Protein AF-A0A0D0IPI3-F1 (afdb_monomer)

Sequence (164 aa):
MTDLGGDPTYGSFQFGVVNPDGDQLLTFSSRVQGLGGACGDLPVLTIEEVDSHSVDLPGYVADAAPMSPLVPPRVVYRVSAVEGGAIAGLSLSDDTPTDACMYYNLLHPEQGLAMFATQLQVDSYEPSESEWFFPSVDEAKAYAETAEYSQLVRILSSLQFSTP

Foldseek 3Di:
DPPLDFDPVDDWDKDFDADPVGHTQKIKIPADDPDDDDLVVQDWWQKDFLDKAQADAAPFAAAPDDPDDWAHWIWTKIWTAAPQAIAIKTWTARDDDHTGQKDARWGGGNRHIMTIIRDGMDHRDVRVPRPRTDSYPVRNSCVCVDPVVVVSRVVRSPHYDDDD

Solvent-accessible surface area (backbone atoms only — not comparable to full-atom values): 9565 Å² total; per-residue (Å²): 134,82,81,86,74,48,69,84,88,59,80,76,49,72,51,72,44,60,50,99,89,64,54,74,62,32,37,38,32,44,56,62,70,85,87,77,84,74,56,85,88,51,62,69,30,56,72,39,78,78,45,76,44,85,42,78,49,54,59,66,47,68,39,93,77,58,98,60,84,71,50,80,45,22,41,39,32,36,41,23,69,47,90,83,22,16,42,50,43,47,25,32,28,24,66,77,84,67,71,32,33,55,50,69,38,38,30,54,35,66,73,32,34,24,28,40,14,54,52,56,68,47,62,66,77,66,44,86,75,44,94,48,42,28,78,29,54,68,56,53,56,54,44,68,75,35,72,65,44,56,48,50,52,54,55,55,57,62,51,66,44,81,68,132

pLDDT: mean 90.37, std 13.06, range [36.88, 98.62]

Structure (mmCIF, N/CA/C/O backbone):
data_AF-A0A0D0IPI3-F1
#
_entry.id   AF-A0A0D0IPI3-F1
#
loop_
_atom_site.group_PDB
_atom_site.id
_atom_site.type_symbol
_atom_site.label_atom_id
_atom_site.label_alt_id
_atom_site.label_comp_id
_atom_site.label_asym_id
_atom_site.label_entity_id
_atom_site.label_seq_id
_atom_site.pdbx_PDB_ins_code
_atom_site.Cartn_x
_atom_site.Cartn_y
_atom_site.Cartn_z
_atom_site.occupancy
_atom_site.B_iso_or_equiv
_atom_site.auth_seq_id
_atom_site.auth_comp_id
_atom_site.auth_asym_id
_atom_site.auth_atom_id
_atom_site.pdbx_PDB_model_num
ATOM 1 N N . MET A 1 1 ? 4.008 16.394 -24.571 1.00 37.75 1 MET A N 1
ATOM 2 C CA . MET A 1 1 ? 3.304 15.142 -24.240 1.00 37.75 1 MET A CA 1
ATOM 3 C C . MET A 1 1 ? 4.299 14.036 -24.459 1.00 37.75 1 MET A C 1
ATOM 5 O O . MET A 1 1 ? 4.570 13.700 -25.603 1.00 37.75 1 MET A O 1
ATOM 9 N N . THR A 1 2 ? 4.947 13.603 -23.386 1.00 36.88 2 THR A N 1
ATOM 10 C CA . THR A 1 2 ? 5.797 12.418 -23.431 1.00 36.88 2 THR A CA 1
ATOM 11 C C . THR A 1 2 ? 4.848 11.235 -23.403 1.00 36.88 2 THR A C 1
ATOM 13 O O . THR A 1 2 ? 4.028 11.132 -22.493 1.00 36.88 2 THR A O 1
ATOM 16 N N . ASP A 1 3 ? 4.884 10.439 -24.461 1.00 40.81 3 ASP A N 1
ATOM 17 C CA . ASP A 1 3 ? 4.188 9.165 -24.532 1.00 40.81 3 ASP A CA 1
ATOM 18 C C . ASP A 1 3 ? 4.735 8.277 -23.405 1.00 40.81 3 ASP A C 1
ATOM 20 O O . ASP A 1 3 ? 5.924 7.967 -23.389 1.00 40.81 3 ASP A O 1
ATOM 24 N N . LEU A 1 4 ? 3.890 7.940 -22.427 1.00 45.00 4 LEU A N 1
ATOM 25 C CA . LEU A 1 4 ? 4.200 6.968 -21.367 1.00 45.00 4 LEU A CA 1
ATOM 26 C C . LEU A 1 4 ? 3.974 5.524 -21.875 1.00 45.00 4 LEU A C 1
ATOM 28 O O . LEU A 1 4 ? 3.752 4.605 -21.088 1.00 45.00 4 LEU A O 1
ATOM 32 N N . GLY A 1 5 ? 3.950 5.351 -23.201 1.00 39.62 5 GLY A N 1
ATOM 33 C CA . GLY A 1 5 ? 3.527 4.165 -23.925 1.00 39.62 5 GLY A CA 1
ATOM 34 C C . GLY A 1 5 ? 4.411 2.951 -23.681 1.00 39.62 5 GLY A C 1
ATOM 35 O O . GLY A 1 5 ? 5.568 2.899 -24.095 1.00 39.62 5 GLY A O 1
ATOM 36 N N . GLY A 1 6 ? 3.810 1.936 -23.063 1.00 51.72 6 GLY A N 1
ATOM 37 C CA . GLY A 1 6 ? 4.305 0.566 -23.108 1.00 51.72 6 GLY A CA 1
ATOM 38 C C . GLY A 1 6 ? 4.102 -0.059 -24.494 1.00 51.72 6 GLY A C 1
ATOM 39 O O . GLY A 1 6 ? 3.179 0.291 -25.229 1.00 51.72 6 GLY A O 1
ATOM 40 N N . ASP A 1 7 ? 4.955 -1.023 -24.843 1.00 51.47 7 ASP A N 1
ATOM 41 C CA . ASP A 1 7 ? 4.929 -1.753 -26.119 1.00 51.47 7 ASP A CA 1
ATOM 42 C C . ASP A 1 7 ? 3.549 -2.403 -26.396 1.00 51.47 7 ASP A C 1
ATOM 44 O O . ASP A 1 7 ? 3.186 -3.333 -25.677 1.00 51.47 7 ASP A O 1
ATOM 48 N N . PRO A 1 8 ? 2.777 -2.020 -27.429 1.00 50.75 8 PRO A N 1
ATOM 49 C CA . PRO A 1 8 ? 1.418 -2.525 -27.679 1.00 50.75 8 PRO A CA 1
ATOM 50 C C . PRO A 1 8 ? 1.318 -4.043 -27.925 1.00 50.75 8 PRO A C 1
ATOM 52 O O . PRO A 1 8 ? 0.210 -4.573 -27.992 1.00 50.75 8 PRO A O 1
ATOM 55 N N . THR A 1 9 ? 2.442 -4.753 -28.042 1.00 52.94 9 THR A N 1
ATOM 56 C CA . THR A 1 9 ? 2.488 -6.210 -28.226 1.00 52.94 9 THR A CA 1
ATOM 57 C C . THR A 1 9 ? 2.082 -6.995 -26.968 1.00 52.94 9 THR A C 1
ATOM 59 O O . THR A 1 9 ? 1.619 -8.130 -27.081 1.00 52.94 9 THR A O 1
ATOM 62 N N . TYR A 1 10 ? 2.181 -6.398 -25.774 1.00 57.47 10 TYR A N 1
ATOM 63 C CA . TYR A 1 10 ? 1.718 -7.010 -24.521 1.00 57.47 10 TYR A CA 1
ATOM 64 C C . TYR A 1 10 ? 0.321 -6.480 -24.145 1.00 57.47 10 TYR A C 1
ATOM 66 O O . TYR A 1 10 ? 0.114 -5.272 -24.021 1.00 57.47 10 TYR A O 1
ATOM 74 N N . GLY A 1 11 ? -0.665 -7.362 -23.962 1.00 64.50 11 GLY A N 1
ATOM 75 C CA . GLY A 1 11 ? -2.013 -6.960 -23.532 1.00 64.50 11 GLY A CA 1
ATOM 76 C C . GLY A 1 11 ? -2.033 -6.347 -22.122 1.00 64.50 11 GLY A C 1
ATOM 77 O O . GLY A 1 11 ? -1.183 -6.671 -21.291 1.00 64.50 11 GLY A O 1
ATOM 78 N N . SER A 1 12 ? -3.004 -5.472 -21.832 1.00 79.50 12 SER A N 1
ATOM 79 C CA . SER A 1 12 ? -3.321 -5.090 -20.449 1.00 79.50 12 SER A CA 1
ATOM 80 C C . SER A 1 12 ? -4.116 -6.210 -19.776 1.00 79.50 12 SER A C 1
ATOM 82 O O . SER A 1 12 ? -4.974 -6.844 -20.393 1.00 79.50 12 SER A O 1
ATOM 84 N N . PHE A 1 13 ? -3.814 -6.477 -18.510 1.00 84.62 13 PHE A N 1
ATOM 85 C CA . PHE A 1 13 ? -4.457 -7.521 -17.722 1.00 84.62 13 PHE A CA 1
ATOM 86 C C . PHE A 1 13 ? -4.853 -6.960 -16.364 1.00 84.62 13 PHE A C 1
ATOM 88 O O . PHE A 1 13 ? -4.049 -6.299 -15.709 1.00 84.62 13 PHE A O 1
ATOM 95 N N . GLN A 1 14 ? -6.084 -7.244 -15.950 1.00 91.62 14 GLN A N 1
ATOM 96 C CA . GLN A 1 14 ? -6.617 -6.841 -14.660 1.00 91.62 14 GLN A CA 1
ATOM 97 C C . GLN A 1 14 ? -7.344 -8.025 -14.026 1.00 91.62 14 GLN A C 1
ATOM 99 O O . GLN A 1 14 ? -8.089 -8.733 -14.707 1.00 91.62 14 GLN A O 1
ATOM 104 N N . PHE A 1 15 ? -7.142 -8.231 -12.729 1.00 93.38 15 PHE A N 1
ATOM 105 C CA . PHE A 1 15 ? -7.920 -9.186 -11.945 1.00 93.38 15 PHE A CA 1
ATOM 106 C C . PHE A 1 15 ? -8.147 -8.670 -10.528 1.00 93.38 15 PHE A C 1
ATOM 108 O O . PHE A 1 15 ? -7.323 -7.936 -9.985 1.00 93.38 15 PHE A O 1
ATOM 115 N N . GLY A 1 16 ? -9.267 -9.077 -9.937 1.00 95.50 16 GLY A N 1
ATOM 116 C CA . GLY A 1 16 ? -9.567 -8.870 -8.526 1.00 95.50 16 GLY A CA 1
ATOM 117 C C . GLY A 1 16 ? -9.322 -10.148 -7.727 1.00 95.50 16 GLY A C 1
ATOM 118 O O . GLY A 1 16 ? -9.525 -11.257 -8.227 1.00 95.50 16 GLY A O 1
ATOM 119 N N . VAL A 1 17 ? -8.901 -9.991 -6.480 1.00 95.19 17 VAL A N 1
ATOM 120 C CA . VAL A 1 17 ? -8.918 -11.041 -5.461 1.00 95.19 17 VAL A CA 1
ATOM 121 C C . VAL A 1 17 ? -10.134 -10.773 -4.595 1.00 95.19 17 VAL A C 1
ATOM 123 O O . VAL A 1 17 ? -10.207 -9.719 -3.973 1.00 95.19 17 VAL A O 1
ATOM 126 N N . VAL A 1 18 ? -11.077 -11.710 -4.566 1.00 94.75 18 VAL A N 1
ATOM 127 C CA . VAL A 1 18 ? -12.324 -11.577 -3.805 1.00 94.75 18 VAL A CA 1
ATOM 128 C C . VAL A 1 18 ? -12.365 -12.559 -2.641 1.00 94.75 18 VAL A C 1
ATOM 130 O O . VAL A 1 18 ? -11.831 -13.670 -2.739 1.00 94.75 18 VAL A O 1
ATOM 133 N N . ASN A 1 19 ? -12.992 -12.157 -1.540 1.00 89.50 19 ASN A N 1
ATOM 134 C CA . ASN A 1 19 ? -13.297 -13.049 -0.427 1.00 89.50 19 ASN A CA 1
ATOM 135 C C . ASN A 1 19 ? -14.512 -13.956 -0.769 1.00 89.50 19 ASN A C 1
ATOM 137 O O . ASN A 1 19 ? -15.151 -13.778 -1.811 1.00 89.50 19 ASN A O 1
ATOM 141 N N . PRO A 1 20 ? -14.844 -14.958 0.070 1.00 91.62 20 PRO A N 1
ATOM 142 C CA . PRO A 1 20 ? -16.006 -15.824 -0.155 1.00 91.62 20 PRO A CA 1
ATOM 143 C C . PRO A 1 20 ? -17.365 -15.107 -0.164 1.00 91.62 20 PRO A C 1
ATOM 145 O O . PRO A 1 20 ? -18.313 -15.642 -0.739 1.00 91.62 20 PRO A O 1
ATOM 148 N N . ASP A 1 21 ? -17.452 -13.931 0.458 1.00 92.50 21 ASP A N 1
ATOM 149 C CA . ASP A 1 21 ? -18.659 -13.100 0.521 1.00 92.50 21 ASP A CA 1
ATOM 150 C C . ASP A 1 21 ? -18.822 -12.208 -0.727 1.00 92.50 21 ASP A C 1
ATOM 152 O O . ASP A 1 21 ? -19.909 -11.695 -0.993 1.00 92.50 21 ASP A O 1
ATOM 156 N N . GLY A 1 22 ? -17.780 -12.123 -1.561 1.00 89.88 22 GLY A N 1
ATOM 157 C CA . GLY A 1 22 ? -17.755 -11.385 -2.821 1.00 89.88 22 GLY A CA 1
ATOM 158 C C . GLY A 1 22 ? -17.067 -10.022 -2.748 1.00 89.88 22 GLY A C 1
ATOM 159 O O . GLY A 1 22 ? -16.994 -9.352 -3.779 1.00 89.88 22 GLY A O 1
ATOM 160 N N . ASP A 1 23 ? -16.534 -9.628 -1.590 1.00 90.44 23 ASP A N 1
ATOM 161 C CA . ASP A 1 23 ? -15.834 -8.353 -1.424 1.00 90.44 23 ASP A CA 1
ATOM 162 C C . ASP A 1 23 ? -14.448 -8.423 -2.062 1.00 90.44 23 ASP A C 1
ATOM 164 O O . ASP A 1 23 ? -13.722 -9.415 -1.922 1.00 90.44 23 ASP A O 1
ATOM 168 N N . GLN A 1 24 ? -14.064 -7.366 -2.772 1.00 92.38 24 GLN A N 1
ATOM 169 C CA . GLN A 1 24 ? -12.769 -7.300 -3.431 1.00 92.38 24 GLN A CA 1
ATOM 170 C C . GLN A 1 24 ? -11.692 -6.827 -2.453 1.00 92.38 24 GLN A C 1
ATOM 172 O O . GLN A 1 24 ? -11.692 -5.690 -2.010 1.00 92.38 24 GLN A O 1
ATOM 177 N N . LEU A 1 25 ? -10.720 -7.690 -2.170 1.00 94.56 25 LEU A N 1
ATOM 178 C CA . LEU A 1 25 ? -9.637 -7.403 -1.230 1.00 94.56 25 LEU A CA 1
ATOM 179 C C . LEU A 1 25 ? -8.412 -6.775 -1.904 1.00 94.56 25 LEU A C 1
ATOM 181 O O . LEU A 1 25 ? -7.729 -5.944 -1.313 1.00 94.56 25 LEU A O 1
ATOM 185 N N . LEU A 1 26 ? -8.095 -7.199 -3.132 1.00 97.25 26 LEU A N 1
ATOM 186 C CA . LEU A 1 26 ? -6.957 -6.698 -3.907 1.00 97.25 26 LEU A CA 1
ATOM 187 C C . LEU A 1 26 ? -7.332 -6.580 -5.381 1.00 97.25 26 LEU A C 1
ATOM 189 O O . LEU A 1 26 ? -8.128 -7.360 -5.901 1.00 97.25 26 LEU A O 1
ATOM 193 N N . THR A 1 27 ? -6.668 -5.670 -6.076 1.00 96.81 27 THR A N 1
ATOM 194 C CA . THR A 1 27 ? -6.702 -5.531 -7.527 1.00 96.81 27 THR A CA 1
ATOM 195 C C . THR A 1 27 ? -5.290 -5.612 -8.070 1.00 96.81 27 THR A C 1
ATOM 197 O O . THR A 1 27 ? -4.393 -4.909 -7.602 1.00 96.81 27 THR A O 1
ATOM 200 N N . PHE A 1 28 ? -5.100 -6.425 -9.100 1.00 96.75 28 PHE A N 1
ATOM 201 C CA . PHE A 1 28 ? -3.946 -6.328 -9.977 1.00 96.75 28 PHE A CA 1
ATOM 202 C C . PHE A 1 28 ? -4.328 -5.601 -11.260 1.00 96.75 28 PHE A C 1
ATOM 204 O O . PHE A 1 28 ? -5.371 -5.899 -11.837 1.00 96.75 28 PHE A O 1
ATOM 211 N N . SER A 1 29 ? -3.458 -4.721 -11.748 1.00 95.25 29 SER A N 1
ATOM 212 C CA . SER A 1 29 ? -3.534 -4.149 -13.092 1.00 95.25 29 SER A CA 1
ATOM 213 C C . SER A 1 29 ? -2.134 -4.023 -13.676 1.00 95.25 29 SER A C 1
ATOM 215 O O . SER A 1 29 ? -1.270 -3.386 -13.075 1.00 95.25 29 SER A O 1
ATOM 217 N N . SER A 1 30 ? -1.912 -4.561 -14.873 1.00 92.44 30 SER A N 1
ATOM 218 C CA . SER A 1 30 ? -0.728 -4.231 -15.666 1.00 92.44 30 SER A CA 1
ATOM 219 C C . SER A 1 30 ? -0.965 -2.962 -16.479 1.00 92.44 30 SER A C 1
ATOM 221 O O . SER A 1 30 ? -2.100 -2.646 -16.847 1.00 92.44 30 SER A O 1
ATOM 223 N N . ARG A 1 31 ? 0.119 -2.245 -16.786 1.00 88.38 31 ARG A N 1
ATOM 224 C CA . ARG A 1 31 ? 0.119 -1.065 -17.666 1.00 88.38 31 ARG A CA 1
ATOM 225 C C . ARG A 1 31 ? -0.856 0.013 -17.216 1.00 88.38 31 ARG A C 1
ATOM 227 O O . ARG A 1 31 ? -1.627 0.544 -18.017 1.00 88.38 31 ARG A O 1
ATOM 234 N N . VAL A 1 32 ? -0.807 0.316 -15.925 1.00 91.56 32 VAL A N 1
ATOM 235 C CA .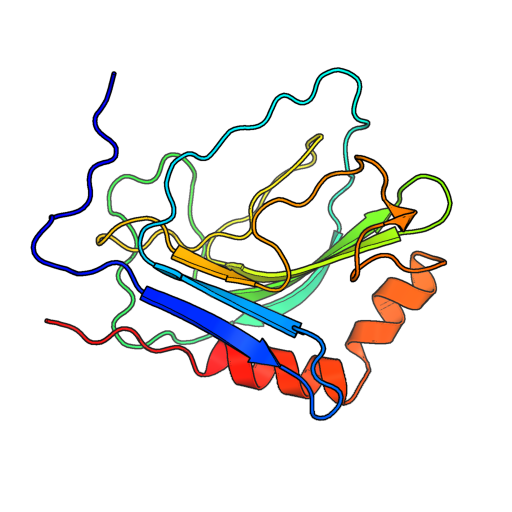 VAL A 1 32 ? -1.550 1.414 -15.320 1.00 91.56 32 VAL A CA 1
ATOM 236 C C . VAL A 1 32 ? -1.193 2.705 -16.056 1.00 91.56 32 VAL A C 1
ATOM 238 O O . VAL A 1 32 ? -0.028 3.061 -16.212 1.00 91.56 32 VAL A O 1
ATOM 241 N N . GLN A 1 33 ? -2.220 3.390 -16.544 1.00 87.81 33 GLN A N 1
ATOM 242 C CA . GLN A 1 33 ? -2.122 4.637 -17.296 1.00 87.81 33 GLN A CA 1
ATOM 243 C C . GLN A 1 33 ? -3.185 5.612 -16.800 1.00 87.81 33 GLN A C 1
ATOM 245 O O . GLN A 1 33 ? -4.080 5.240 -16.045 1.00 87.81 33 GLN A O 1
ATOM 250 N N . GLY A 1 34 ? -3.097 6.869 -17.242 1.00 84.69 34 GLY A N 1
ATOM 251 C CA . GLY A 1 34 ? -4.062 7.891 -16.840 1.00 84.69 34 GLY A CA 1
ATOM 252 C C . GLY A 1 34 ? -3.956 8.255 -15.360 1.00 84.69 34 GLY A C 1
ATOM 253 O O . GLY A 1 34 ? -4.946 8.681 -14.775 1.00 84.69 34 GLY A O 1
ATOM 254 N N . LEU A 1 35 ? -2.765 8.089 -14.768 1.00 87.00 35 LEU A N 1
ATOM 255 C CA . LEU A 1 35 ? -2.486 8.576 -13.424 1.00 87.00 35 LEU A CA 1
ATOM 256 C C . LEU A 1 35 ? -2.757 10.081 -13.386 1.00 87.00 35 LEU A C 1
ATOM 258 O O . LEU A 1 35 ? -2.170 10.861 -14.139 1.00 87.00 35 LEU A O 1
ATOM 262 N N . GLY A 1 36 ? -3.684 10.470 -12.527 1.00 84.62 36 GLY A N 1
ATOM 263 C CA . GLY A 1 36 ? -4.166 11.828 -12.388 1.00 84.62 36 GLY A CA 1
ATOM 264 C C . GLY A 1 36 ? -4.767 12.018 -11.007 1.00 84.62 36 GLY A C 1
ATOM 265 O O . GLY A 1 36 ? -5.136 11.071 -10.327 1.00 84.62 36 GLY A O 1
ATOM 266 N N . GLY A 1 37 ? -4.833 13.261 -10.579 1.00 82.00 37 GLY A N 1
ATOM 267 C CA . GLY A 1 37 ? -5.265 13.618 -9.240 1.00 82.00 37 GLY A CA 1
ATOM 268 C C . GLY A 1 37 ? -4.671 14.972 -8.922 1.00 82.00 37 GLY A C 1
ATOM 269 O O . GLY A 1 37 ? -3.526 15.260 -9.277 1.00 82.00 37 GLY A O 1
ATOM 270 N N . ALA A 1 38 ? -5.481 15.837 -8.338 1.00 80.75 38 ALA A N 1
ATOM 271 C CA . ALA A 1 38 ? -5.039 17.135 -7.877 1.00 80.75 38 ALA A CA 1
ATOM 272 C C . ALA A 1 38 ? -5.301 17.179 -6.381 1.00 80.75 38 ALA A C 1
ATOM 274 O O . ALA A 1 38 ? -6.426 16.931 -5.962 1.00 80.75 38 ALA A O 1
ATOM 275 N N . CYS A 1 39 ? -4.280 17.537 -5.601 1.00 86.12 39 CYS A N 1
ATOM 276 C CA . CYS A 1 39 ? -4.435 17.666 -4.157 1.00 86.12 39 CYS A CA 1
ATOM 277 C C . CYS A 1 39 ? -5.570 18.617 -3.781 1.00 86.12 39 CYS A C 1
ATOM 279 O O . CYS A 1 39 ? -6.226 18.382 -2.782 1.00 86.12 39 CYS A O 1
ATOM 281 N N . GLY A 1 40 ? -5.813 19.679 -4.561 1.00 87.88 40 GLY A N 1
ATOM 282 C CA . GLY A 1 40 ? -6.791 20.699 -4.187 1.00 87.88 40 GLY A CA 1
ATOM 283 C C . GLY A 1 40 ? -6.560 21.152 -2.743 1.00 87.88 40 GLY A C 1
ATOM 284 O O . GLY A 1 40 ? -5.440 21.527 -2.396 1.00 87.88 40 GLY A O 1
ATOM 285 N N . ASP A 1 41 ? -7.602 21.028 -1.922 1.00 89.38 41 ASP A N 1
ATOM 286 C CA . ASP A 1 41 ? -7.583 21.322 -0.485 1.00 89.38 41 ASP A CA 1
ATOM 287 C C . ASP A 1 41 ? -7.439 20.062 0.399 1.00 89.38 41 ASP A C 1
ATOM 289 O O . ASP A 1 41 ? -7.659 20.130 1.610 1.00 89.38 41 ASP A O 1
ATOM 293 N N . LEU A 1 42 ? -7.088 18.904 -0.177 1.00 92.69 42 LEU A N 1
ATOM 294 C CA . LEU A 1 42 ? -6.884 17.666 0.576 1.00 92.69 42 LEU A CA 1
ATOM 295 C C . LEU A 1 42 ? -5.726 17.824 1.576 1.00 92.69 42 LEU A C 1
ATOM 297 O O . LEU A 1 42 ? -4.633 18.263 1.191 1.00 92.69 42 LEU A O 1
ATOM 301 N N . PRO A 1 43 ? -5.932 17.435 2.847 1.00 93.12 43 PRO A N 1
ATOM 302 C CA . PRO A 1 43 ? -4.870 17.395 3.838 1.00 93.12 43 PRO A CA 1
ATOM 303 C C . PRO A 1 43 ? -3.692 16.527 3.394 1.00 93.12 43 PRO A C 1
ATOM 305 O O . PRO A 1 43 ? -3.855 15.520 2.707 1.00 93.12 43 PRO A O 1
ATOM 308 N N . VAL A 1 44 ? -2.491 16.895 3.842 1.00 95.94 44 VAL A N 1
ATOM 309 C CA . VAL A 1 44 ? -1.310 16.037 3.706 1.00 95.94 44 VAL A CA 1
ATOM 310 C C . VAL A 1 44 ? -1.498 14.797 4.575 1.00 95.94 44 VAL A C 1
ATOM 312 O O . VAL A 1 44 ? -1.754 14.912 5.774 1.00 95.94 44 VAL A O 1
ATOM 315 N N . LEU A 1 45 ? -1.332 13.624 3.975 1.00 96.25 45 LEU A N 1
ATOM 316 C CA . LEU A 1 45 ? -1.244 12.361 4.684 1.00 96.25 45 LEU A CA 1
ATOM 317 C C . LEU A 1 45 ? 0.159 12.217 5.270 1.00 96.25 45 LEU A C 1
ATOM 319 O O . LEU A 1 45 ? 1.147 12.254 4.535 1.00 96.25 45 LEU A O 1
ATOM 323 N N . THR A 1 46 ? 0.243 12.007 6.582 1.00 96.81 46 THR A N 1
ATOM 324 C CA . THR A 1 46 ? 1.454 11.447 7.189 1.00 96.81 46 THR A CA 1
ATOM 325 C C . THR A 1 46 ? 1.443 9.946 6.953 1.00 96.81 46 THR A C 1
ATOM 327 O O . THR A 1 46 ? 0.539 9.251 7.425 1.00 96.81 46 THR A O 1
ATOM 330 N N . ILE A 1 47 ? 2.404 9.452 6.176 1.00 96.56 47 ILE A N 1
ATOM 331 C CA . ILE A 1 47 ? 2.438 8.058 5.725 1.00 96.56 47 ILE A CA 1
ATOM 332 C C . ILE A 1 47 ? 3.334 7.256 6.666 1.00 96.56 47 ILE A C 1
ATOM 334 O O . ILE A 1 47 ? 4.552 7.423 6.682 1.00 96.56 47 ILE A O 1
ATOM 338 N N . GLU A 1 48 ? 2.735 6.353 7.440 1.00 97.50 48 GLU A N 1
ATOM 339 C CA . GLU A 1 48 ? 3.467 5.414 8.289 1.00 97.50 48 GLU A CA 1
ATOM 340 C C . GLU A 1 48 ? 3.498 4.030 7.630 1.00 97.50 48 GLU A C 1
ATOM 342 O O . GLU A 1 48 ? 2.451 3.420 7.423 1.00 97.50 48 GLU A O 1
ATOM 347 N N . GLU A 1 49 ? 4.690 3.511 7.311 1.00 97.50 49 GLU A N 1
ATOM 348 C CA . GLU A 1 49 ? 4.862 2.097 6.944 1.00 97.50 49 GLU A CA 1
ATOM 349 C C . GLU A 1 49 ? 4.788 1.247 8.225 1.00 97.50 49 GLU A C 1
ATOM 351 O O . GLU A 1 49 ? 5.744 1.181 8.996 1.00 97.50 49 GLU A O 1
ATOM 356 N N . VAL A 1 50 ? 3.626 0.637 8.470 1.00 97.94 50 VAL A N 1
ATOM 357 C CA . VAL A 1 50 ? 3.332 -0.157 9.675 1.00 97.94 50 VAL A CA 1
ATOM 358 C C . VAL A 1 50 ? 3.959 -1.546 9.597 1.00 97.94 50 VAL A C 1
ATOM 360 O O . VAL A 1 50 ? 4.420 -2.068 10.609 1.00 97.94 50 VAL A O 1
ATOM 363 N N . ASP A 1 51 ? 3.988 -2.138 8.403 1.00 98.38 51 ASP A N 1
ATOM 364 C CA . ASP A 1 51 ? 4.619 -3.433 8.158 1.00 98.38 51 ASP A CA 1
ATOM 365 C C . ASP A 1 51 ? 5.206 -3.498 6.741 1.00 98.38 51 ASP A C 1
ATOM 367 O O . ASP A 1 51 ? 4.714 -2.848 5.812 1.00 98.38 51 ASP A O 1
ATOM 371 N N . SER A 1 52 ? 6.281 -4.270 6.573 1.00 98.06 52 SER A N 1
ATOM 372 C CA . SER A 1 52 ? 6.982 -4.424 5.298 1.00 98.06 52 SER A CA 1
ATOM 373 C C . SER A 1 52 ? 7.693 -5.773 5.205 1.00 98.06 52 SER A C 1
ATOM 375 O O . SER A 1 52 ? 8.555 -6.098 6.022 1.00 98.06 52 SER A O 1
ATOM 377 N N . HIS A 1 53 ? 7.438 -6.500 4.118 1.00 97.75 53 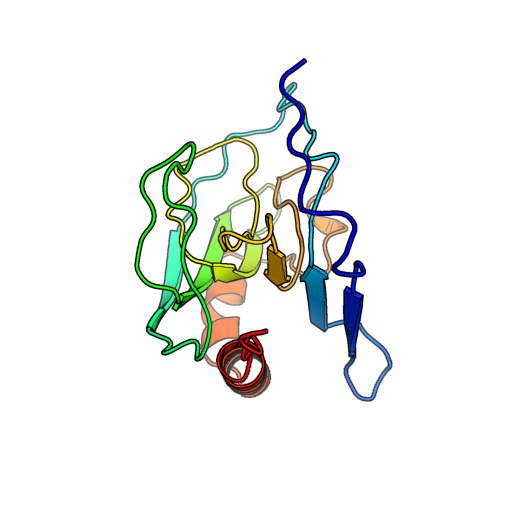HIS A N 1
ATOM 378 C CA . HIS A 1 53 ? 8.052 -7.792 3.808 1.00 97.75 53 HIS A CA 1
ATOM 379 C C . HIS A 1 53 ? 8.788 -7.709 2.480 1.00 97.75 53 HIS A C 1
ATOM 381 O O . HIS A 1 53 ? 8.167 -7.491 1.441 1.00 97.75 53 HIS A O 1
ATOM 387 N N . SER A 1 54 ? 10.105 -7.918 2.491 1.00 96.88 54 SER A N 1
ATOM 388 C CA . SER A 1 54 ? 10.866 -8.070 1.249 1.00 96.88 54 SER A CA 1
ATOM 389 C C . SER A 1 54 ? 10.336 -9.257 0.449 1.00 96.88 54 SER A C 1
ATOM 391 O O . SER A 1 54 ? 10.106 -10.329 1.014 1.00 96.88 54 SER A O 1
ATOM 393 N N . VAL A 1 55 ? 10.191 -9.088 -0.864 1.00 95.75 55 VAL A N 1
ATOM 394 C CA . VAL A 1 55 ? 9.713 -10.150 -1.753 1.00 95.75 55 VAL A CA 1
ATOM 395 C C . VAL A 1 55 ? 10.709 -10.351 -2.880 1.00 95.75 55 VAL A C 1
ATOM 397 O O . VAL A 1 55 ? 11.208 -9.393 -3.464 1.00 95.75 55 VAL A O 1
ATOM 400 N N . ASP A 1 56 ? 10.981 -11.610 -3.202 1.00 93.31 56 ASP A N 1
ATOM 401 C CA . ASP A 1 56 ? 11.577 -11.948 -4.487 1.00 93.31 56 ASP A CA 1
ATOM 402 C C . ASP A 1 56 ? 10.453 -12.028 -5.524 1.00 93.31 56 ASP A C 1
ATOM 404 O O . ASP A 1 56 ? 9.527 -12.825 -5.362 1.00 93.31 56 ASP A O 1
ATOM 408 N N . LEU A 1 57 ? 10.510 -11.188 -6.558 1.00 92.50 57 LEU A N 1
ATOM 409 C CA . LEU A 1 57 ? 9.544 -11.178 -7.655 1.00 92.50 57 LEU A CA 1
ATOM 410 C C . LEU A 1 57 ? 10.201 -11.741 -8.920 1.00 92.50 57 LEU A C 1
ATOM 412 O O . LEU A 1 57 ? 10.789 -10.987 -9.699 1.00 92.50 57 LEU A O 1
ATOM 416 N N . PRO A 1 58 ? 10.110 -13.059 -9.166 1.00 93.06 58 PRO A N 1
ATOM 417 C CA . PRO A 1 58 ? 10.625 -13.664 -10.384 1.00 93.06 58 PRO A CA 1
ATOM 418 C C . PRO A 1 58 ? 10.138 -12.946 -11.644 1.00 93.06 58 PRO A C 1
ATOM 420 O O . PRO A 1 58 ? 8.952 -12.644 -11.785 1.00 93.06 58 PRO A O 1
ATOM 423 N N . GLY A 1 59 ? 11.077 -12.679 -12.553 1.00 90.31 59 GLY A N 1
ATOM 424 C CA . GLY A 1 59 ? 10.827 -12.012 -13.832 1.00 90.31 59 GLY A CA 1
ATOM 425 C C . GLY A 1 59 ? 10.568 -10.506 -13.743 1.00 90.31 59 GLY A C 1
ATOM 426 O O . GLY A 1 59 ? 10.443 -9.870 -14.786 1.00 90.31 59 GLY A O 1
ATOM 427 N N . TYR A 1 60 ? 10.504 -9.923 -12.542 1.00 93.00 60 TYR A N 1
ATOM 428 C CA . TYR A 1 60 ? 10.432 -8.476 -12.385 1.00 93.00 60 TYR A CA 1
ATOM 429 C C . TYR A 1 60 ? 11.776 -7.845 -12.767 1.00 93.00 60 TYR A C 1
ATOM 431 O O . TYR A 1 60 ? 12.833 -8.203 -12.242 1.00 93.00 60 TYR A O 1
ATOM 439 N N . VAL A 1 61 ? 11.714 -6.876 -13.674 1.00 92.94 61 VAL A N 1
ATOM 440 C CA . VAL A 1 61 ? 12.836 -6.020 -14.057 1.00 92.94 61 VAL A CA 1
ATOM 441 C C . VAL A 1 61 ? 12.365 -4.587 -13.878 1.00 92.94 61 VAL A C 1
ATOM 443 O O . VAL A 1 61 ? 11.438 -4.164 -14.565 1.00 92.94 61 VAL A O 1
ATOM 446 N N . ALA A 1 62 ? 12.972 -3.870 -12.933 1.00 93.19 62 ALA A N 1
ATOM 447 C CA . ALA A 1 62 ? 12.659 -2.469 -12.678 1.00 93.19 62 ALA A CA 1
ATOM 448 C C . ALA A 1 62 ? 12.940 -1.607 -13.917 1.00 93.19 62 ALA A C 1
ATOM 450 O O . ALA A 1 62 ? 13.892 -1.867 -14.657 1.00 93.19 62 ALA A O 1
ATOM 451 N N . ASP A 1 63 ? 12.143 -0.557 -14.106 1.00 91.25 63 ASP A N 1
ATOM 452 C CA . ASP A 1 63 ? 12.396 0.482 -15.098 1.00 91.25 63 ASP A CA 1
ATOM 453 C C . ASP A 1 63 ? 13.812 1.052 -14.910 1.00 91.25 63 ASP A C 1
ATOM 455 O O . ASP A 1 63 ? 14.252 1.359 -13.799 1.00 91.25 63 ASP A O 1
ATOM 459 N N . ALA A 1 64 ? 14.543 1.177 -16.016 1.00 84.56 64 ALA A N 1
ATOM 460 C CA . ALA A 1 64 ? 15.905 1.688 -16.036 1.00 84.56 64 ALA A CA 1
ATOM 461 C C . ALA A 1 64 ? 15.974 3.216 -15.859 1.00 84.56 64 ALA A C 1
ATOM 463 O O . ALA A 1 64 ? 17.048 3.744 -15.555 1.00 84.56 64 ALA A O 1
ATOM 464 N N . ALA A 1 65 ? 14.863 3.933 -16.064 1.00 85.88 65 ALA A N 1
ATOM 465 C CA . ALA A 1 65 ? 14.791 5.389 -15.950 1.00 85.88 65 ALA A CA 1
ATOM 466 C C . ALA A 1 65 ? 13.548 5.860 -15.165 1.00 85.88 65 ALA A C 1
ATOM 468 O O . ALA A 1 65 ? 12.759 6.655 -15.687 1.00 85.88 65 ALA A O 1
ATOM 469 N N . PRO A 1 66 ? 13.381 5.424 -13.903 1.00 84.94 66 PRO A N 1
ATOM 470 C CA . PRO A 1 66 ? 12.205 5.768 -13.122 1.00 84.94 66 PRO A CA 1
ATOM 471 C C . PRO A 1 66 ? 12.206 7.262 -12.766 1.00 84.94 66 PRO A C 1
ATOM 473 O O . PRO A 1 66 ? 13.254 7.893 -12.606 1.00 84.94 66 PRO A O 1
ATOM 476 N N . MET A 1 67 ? 11.013 7.841 -12.605 1.00 81.56 67 MET A N 1
ATOM 477 C CA . MET A 1 67 ? 10.864 9.253 -12.214 1.00 81.56 67 MET A CA 1
ATOM 478 C C . MET A 1 67 ? 11.308 9.528 -10.766 1.00 81.56 67 MET A C 1
ATOM 480 O O . MET A 1 67 ? 11.592 10.675 -10.417 1.00 81.56 67 MET A O 1
ATOM 484 N N . SER A 1 68 ? 11.371 8.491 -9.933 1.00 84.25 68 SER A N 1
ATOM 485 C CA . SER A 1 68 ? 11.808 8.520 -8.537 1.00 84.25 68 SER A CA 1
ATOM 486 C C . SER A 1 68 ? 12.751 7.344 -8.244 1.00 84.25 68 SER A C 1
ATOM 488 O O . SER A 1 68 ? 12.721 6.339 -8.954 1.00 84.25 68 SER A O 1
ATOM 490 N N . PRO A 1 69 ? 13.612 7.439 -7.213 1.00 89.56 69 PRO A N 1
ATOM 491 C CA . PRO A 1 69 ? 14.411 6.299 -6.776 1.00 89.56 69 PRO A CA 1
ATOM 492 C C . PRO A 1 69 ? 13.517 5.129 -6.351 1.00 89.56 69 PRO A C 1
ATOM 494 O O . PRO A 1 69 ? 12.629 5.307 -5.518 1.00 89.56 69 PRO A O 1
ATOM 497 N N . LEU A 1 70 ? 13.790 3.945 -6.899 1.00 94.94 70 LEU A N 1
ATOM 498 C CA . LEU A 1 70 ? 13.101 2.707 -6.543 1.00 94.94 70 LEU A CA 1
ATOM 499 C C . LEU A 1 70 ? 13.864 1.942 -5.457 1.00 94.94 70 LEU A C 1
ATOM 501 O O . LEU A 1 70 ? 15.091 2.033 -5.340 1.00 94.94 70 LEU A O 1
ATOM 505 N N . VAL A 1 71 ? 13.126 1.155 -4.686 1.00 95.50 71 VAL A N 1
ATOM 506 C CA . VAL A 1 71 ? 13.638 0.189 -3.709 1.00 95.50 71 VAL A CA 1
ATOM 507 C C . VAL A 1 71 ? 13.353 -1.238 -4.192 1.00 95.50 71 VAL A C 1
ATOM 509 O O . VAL A 1 71 ? 12.503 -1.425 -5.061 1.00 95.50 71 VAL A O 1
ATOM 512 N N . PRO A 1 72 ? 14.037 -2.272 -3.662 1.00 96.19 72 PRO A N 1
ATOM 513 C CA . PRO A 1 72 ? 13.673 -3.651 -3.970 1.00 96.19 72 PRO A CA 1
ATOM 514 C C . PRO A 1 72 ? 12.184 -3.914 -3.683 1.00 96.19 72 PRO A C 1
ATOM 516 O O . PRO A 1 72 ? 11.691 -3.427 -2.658 1.00 96.19 72 PRO A O 1
ATOM 519 N N . PRO A 1 73 ? 11.484 -4.691 -4.533 1.00 97.00 73 PRO A N 1
ATOM 520 C CA . PRO A 1 73 ? 10.069 -4.959 -4.341 1.00 97.00 73 PRO A CA 1
ATOM 521 C C . PRO A 1 73 ? 9.750 -5.560 -2.974 1.00 97.00 73 PRO A C 1
ATOM 523 O O . PRO A 1 73 ? 10.455 -6.431 -2.450 1.00 97.00 73 PRO A O 1
ATOM 526 N N . ARG A 1 74 ? 8.651 -5.091 -2.395 1.00 98.31 74 ARG A N 1
ATOM 527 C CA . ARG A 1 74 ? 8.203 -5.479 -1.060 1.00 98.31 74 ARG A CA 1
ATOM 528 C C . ARG A 1 74 ? 6.690 -5.394 -0.956 1.00 98.31 74 ARG A C 1
ATOM 530 O O . ARG A 1 74 ? 6.062 -4.549 -1.592 1.00 98.31 74 ARG A O 1
ATOM 537 N N . VAL A 1 75 ? 6.105 -6.254 -0.131 1.00 98.62 75 VAL A N 1
ATOM 538 C CA . VAL A 1 75 ? 4.749 -6.017 0.363 1.00 98.62 75 VAL A CA 1
ATOM 539 C C . VAL A 1 75 ? 4.851 -4.990 1.472 1.00 98.62 75 VAL A C 1
ATOM 541 O O . VAL A 1 75 ? 5.668 -5.153 2.374 1.00 98.62 75 VAL A O 1
ATOM 544 N N . VAL A 1 76 ? 4.040 -3.946 1.410 1.00 98.50 76 VAL A N 1
ATOM 545 C CA . VAL A 1 76 ? 4.060 -2.844 2.364 1.00 98.50 76 VAL A CA 1
ATOM 546 C C . VAL A 1 76 ? 2.642 -2.494 2.781 1.00 98.50 76 VAL A C 1
ATOM 548 O O . VAL A 1 76 ? 1.733 -2.398 1.955 1.00 98.50 76 VAL A O 1
ATOM 551 N N . TYR A 1 77 ? 2.466 -2.321 4.086 1.00 98.62 77 TYR A N 1
ATOM 552 C CA . TYR A 1 77 ? 1.231 -1.859 4.690 1.00 98.62 77 TYR A CA 1
ATOM 553 C C . TYR A 1 77 ? 1.437 -0.466 5.257 1.00 98.62 77 TYR A C 1
ATOM 555 O O . TYR A 1 77 ? 2.299 -0.249 6.111 1.00 98.62 77 TYR A O 1
ATOM 563 N N . ARG A 1 78 ? 0.657 0.484 4.750 1.00 98.38 78 ARG A N 1
ATOM 564 C CA . ARG A 1 78 ? 0.761 1.900 5.091 1.00 98.38 78 ARG A CA 1
ATOM 565 C C . ARG A 1 78 ? -0.508 2.358 5.773 1.00 98.38 78 ARG A C 1
ATOM 567 O O . ARG A 1 78 ? -1.595 1.978 5.350 1.00 98.38 78 ARG A O 1
ATOM 574 N N . VAL A 1 79 ? -0.361 3.189 6.794 1.00 98.31 79 VAL A N 1
ATOM 575 C CA . VAL A 1 79 ? -1.475 3.789 7.527 1.00 98.31 79 VAL A CA 1
ATOM 576 C C . VAL A 1 79 ? -1.257 5.292 7.613 1.00 98.31 79 VAL A C 1
ATOM 578 O O . VAL A 1 79 ? -0.151 5.759 7.888 1.00 98.31 79 VAL A O 1
ATOM 581 N N . SER A 1 80 ? -2.329 6.047 7.406 1.00 98.19 80 SER A N 1
ATOM 582 C CA . SER A 1 80 ? -2.363 7.492 7.602 1.00 98.19 80 SER A CA 1
ATOM 583 C C . SER A 1 80 ? -3.566 7.871 8.451 1.00 98.19 80 SER A C 1
ATOM 585 O O . SER A 1 80 ? -4.685 7.420 8.208 1.00 98.19 80 SER A O 1
ATOM 587 N N . ALA A 1 81 ? -3.339 8.716 9.456 1.00 97.50 81 ALA A N 1
ATOM 588 C CA . ALA A 1 81 ? -4.426 9.307 10.224 1.00 97.50 81 ALA A CA 1
ATOM 589 C C . ALA A 1 81 ? -5.214 10.282 9.338 1.00 97.50 81 ALA A C 1
ATOM 591 O O . ALA A 1 81 ? -4.621 11.097 8.630 1.00 97.50 81 ALA A O 1
ATOM 592 N N . VAL A 1 82 ? -6.540 10.213 9.403 1.00 96.81 82 VAL A N 1
ATOM 593 C CA . VAL A 1 82 ? -7.461 11.086 8.660 1.00 96.81 82 VAL A CA 1
ATOM 594 C C . VAL A 1 82 ? -8.580 11.555 9.588 1.00 96.81 82 VAL A C 1
ATOM 596 O O . VAL A 1 82 ? -8.678 11.123 10.739 1.00 96.81 82 VAL A O 1
ATOM 599 N N . GLU A 1 83 ? -9.427 12.470 9.120 1.00 93.81 83 GLU A N 1
ATOM 600 C CA . GLU A 1 83 ? -10.583 12.891 9.908 1.00 93.81 83 GLU A CA 1
ATOM 601 C C . GLU A 1 83 ? -11.475 11.685 10.243 1.00 93.81 83 GLU A C 1
ATOM 603 O O . GLU A 1 83 ? -11.858 10.908 9.372 1.00 93.81 83 GLU A O 1
ATOM 608 N N . GLY A 1 84 ? -11.781 11.521 11.531 1.00 94.56 84 GLY A N 1
ATOM 609 C CA . GLY A 1 84 ? -12.662 10.462 12.017 1.00 94.56 84 GLY A CA 1
ATOM 610 C C . GLY A 1 84 ? -12.035 9.070 12.138 1.00 94.56 84 GLY A C 1
ATOM 611 O O . GLY A 1 84 ? -12.727 8.180 12.624 1.00 94.56 84 GLY A O 1
ATOM 612 N N . GLY A 1 85 ? -10.767 8.864 11.757 1.00 97.44 85 GLY A N 1
ATOM 613 C CA . GLY A 1 85 ? -10.146 7.540 11.835 1.00 97.44 85 GLY A CA 1
ATOM 614 C C . GLY A 1 85 ? -8.778 7.438 11.160 1.00 97.44 85 GLY A C 1
ATOM 615 O O . GLY A 1 85 ? -7.904 8.290 11.334 1.00 97.44 85 GLY A O 1
ATOM 616 N N . ALA A 1 86 ? -8.580 6.362 10.408 1.00 98.12 86 ALA A N 1
ATOM 617 C CA . ALA A 1 86 ? -7.375 6.111 9.630 1.00 98.12 86 ALA A CA 1
ATOM 618 C C . ALA A 1 86 ? -7.733 5.517 8.267 1.00 98.12 86 ALA A C 1
ATOM 620 O O . ALA A 1 86 ? -8.696 4.763 8.156 1.00 98.12 86 ALA A O 1
ATOM 621 N N . ILE A 1 87 ? -6.936 5.827 7.248 1.00 97.56 87 ILE A N 1
ATOM 622 C CA . ILE A 1 87 ? -6.960 5.104 5.979 1.00 97.56 87 ILE A CA 1
ATOM 623 C C . ILE A 1 87 ? -5.711 4.239 5.891 1.00 97.56 87 ILE A C 1
ATOM 625 O O . ILE A 1 87 ? -4.616 4.676 6.267 1.00 97.56 87 ILE A O 1
ATOM 629 N N . ALA A 1 88 ? -5.876 3.012 5.419 1.00 97.12 88 ALA A N 1
ATOM 630 C CA . ALA A 1 88 ? -4.767 2.106 5.199 1.00 97.12 88 ALA A CA 1
ATOM 631 C C . ALA A 1 88 ? -4.665 1.682 3.735 1.00 97.12 88 ALA A C 1
ATOM 633 O O . ALA A 1 88 ? -5.605 1.802 2.957 1.00 97.12 88 ALA A O 1
ATOM 634 N N . GLY A 1 89 ? -3.500 1.173 3.361 1.00 96.94 89 GLY A N 1
ATOM 635 C CA . GLY A 1 89 ? -3.267 0.581 2.056 1.00 96.94 89 GLY A CA 1
ATOM 636 C C . GLY A 1 89 ? -2.258 -0.546 2.174 1.00 96.94 89 GLY A C 1
ATOM 637 O O . GLY A 1 89 ? -1.162 -0.356 2.701 1.00 96.94 89 GLY A O 1
ATOM 638 N N . LEU A 1 90 ? -2.627 -1.722 1.677 1.00 98.44 90 LEU A N 1
ATOM 639 C CA . LEU A 1 90 ? -1.714 -2.846 1.485 1.00 98.44 90 LEU A CA 1
ATOM 640 C C . LEU A 1 90 ? -1.381 -2.974 -0.005 1.00 98.44 90 LEU A C 1
ATOM 642 O O . LEU A 1 90 ? -2.285 -2.992 -0.850 1.00 98.44 90 LEU A O 1
ATOM 646 N N . SER A 1 91 ? -0.095 -3.056 -0.335 1.00 98.31 91 SER A N 1
ATOM 647 C CA . SER A 1 91 ? 0.363 -3.166 -1.719 1.00 98.31 91 SER A CA 1
ATOM 648 C C . SER A 1 91 ? 1.665 -3.936 -1.863 1.00 98.31 91 SER A C 1
ATOM 650 O O . SER A 1 91 ? 2.467 -4.025 -0.939 1.00 98.31 91 SER A O 1
ATOM 652 N N . LEU A 1 92 ? 1.874 -4.490 -3.054 1.00 98.12 92 LEU A N 1
ATOM 653 C CA . LEU A 1 92 ? 3.198 -4.822 -3.558 1.00 98.12 92 LEU A CA 1
ATOM 654 C C . LEU A 1 92 ? 3.750 -3.571 -4.255 1.00 98.12 92 LEU A C 1
ATOM 656 O O . LEU A 1 92 ? 3.128 -3.080 -5.197 1.00 98.12 92 LEU A O 1
ATOM 660 N N . SER A 1 93 ? 4.874 -3.046 -3.773 1.00 97.19 93 SER A N 1
ATOM 661 C CA . SER A 1 93 ? 5.444 -1.774 -4.232 1.00 97.19 93 SER A CA 1
ATOM 662 C C . SER A 1 93 ? 6.973 -1.821 -4.258 1.00 97.19 93 SER A C 1
ATOM 664 O O . SER A 1 93 ? 7.611 -2.617 -3.563 1.00 97.19 93 SER A O 1
ATOM 666 N N . ASP A 1 94 ? 7.559 -0.986 -5.105 1.00 96.75 94 ASP A N 1
ATOM 667 C CA . ASP A 1 94 ? 9.000 -0.755 -5.252 1.00 96.75 94 ASP A CA 1
ATOM 668 C C . ASP A 1 94 ? 9.351 0.726 -5.020 1.00 96.75 94 ASP A C 1
ATOM 670 O O . ASP A 1 94 ? 10.395 1.214 -5.453 1.00 96.75 94 ASP A O 1
ATOM 674 N N . ASP A 1 95 ? 8.491 1.440 -4.290 1.00 93.25 95 ASP A N 1
ATOM 675 C CA . ASP A 1 95 ? 8.641 2.852 -3.962 1.00 93.25 95 ASP A CA 1
ATOM 676 C C . ASP A 1 95 ? 8.465 3.154 -2.460 1.00 93.25 95 ASP A C 1
ATOM 678 O O . ASP A 1 95 ? 8.032 2.335 -1.636 1.00 93.25 95 ASP A O 1
ATOM 682 N N . THR A 1 96 ? 8.883 4.365 -2.094 1.00 93.19 96 THR A N 1
ATOM 683 C CA . THR A 1 96 ? 8.779 4.950 -0.750 1.00 93.19 96 THR A CA 1
ATOM 684 C C . THR A 1 96 ? 8.105 6.319 -0.876 1.00 93.19 96 THR A C 1
ATOM 686 O O . THR A 1 96 ? 8.814 7.330 -0.976 1.00 93.19 96 THR A O 1
ATOM 689 N N . PRO A 1 97 ? 6.764 6.392 -0.953 1.00 91.44 97 PRO A N 1
ATOM 690 C CA . PRO A 1 97 ? 6.080 7.674 -1.030 1.00 91.44 97 PRO A CA 1
ATOM 691 C C . PRO A 1 97 ? 6.381 8.498 0.225 1.00 91.44 97 PRO A C 1
ATOM 693 O O . PRO A 1 97 ? 6.414 7.979 1.340 1.00 91.44 97 PRO A O 1
ATOM 696 N N . THR A 1 98 ? 6.631 9.789 0.032 1.00 90.75 98 THR A N 1
ATOM 697 C CA . THR A 1 98 ? 6.756 10.756 1.127 1.00 90.75 98 THR A CA 1
ATOM 698 C C . THR A 1 98 ? 5.390 11.328 1.478 1.00 90.75 98 THR A C 1
ATOM 700 O O . THR A 1 98 ? 4.484 11.279 0.646 1.00 90.75 98 THR A O 1
ATOM 703 N N . ASP A 1 99 ? 5.277 11.952 2.650 1.00 94.19 99 ASP A N 1
ATOM 704 C CA . ASP A 1 99 ? 4.086 12.704 3.053 1.00 94.19 99 ASP A CA 1
ATOM 705 C C . ASP A 1 99 ? 3.581 13.611 1.920 1.00 94.19 99 ASP A C 1
ATOM 707 O O . ASP A 1 99 ? 4.296 14.478 1.404 1.00 94.19 99 ASP A O 1
ATOM 711 N N . ALA A 1 100 ? 2.341 13.366 1.510 1.00 93.12 100 ALA A N 1
ATOM 712 C CA . ALA A 1 100 ? 1.680 14.007 0.384 1.00 93.12 100 ALA A CA 1
ATOM 713 C C . ALA A 1 100 ? 0.163 13.936 0.584 1.00 93.12 100 ALA A C 1
ATOM 715 O O . ALA A 1 100 ? -0.327 13.148 1.384 1.00 93.12 100 ALA A O 1
ATOM 716 N N . CYS A 1 101 ? -0.605 14.743 -0.147 1.00 94.62 101 CYS A N 1
ATOM 717 C CA . CYS A 1 101 ? -2.071 14.680 -0.079 1.00 94.62 101 CYS A CA 1
ATOM 718 C C . CYS A 1 101 ? -2.641 13.334 -0.572 1.00 94.62 101 CYS A C 1
ATOM 720 O O . CYS A 1 101 ? -3.763 12.963 -0.241 1.00 94.62 101 CYS A O 1
ATOM 722 N N . MET A 1 102 ? -1.861 12.638 -1.401 1.00 94.69 102 MET A N 1
ATOM 723 C CA . MET A 1 102 ? -2.192 11.367 -2.015 1.00 94.69 102 MET A CA 1
ATOM 724 C C . MET A 1 102 ? -0.908 10.646 -2.421 1.00 94.69 102 MET A C 1
ATOM 726 O O . MET A 1 102 ? 0.110 11.287 -2.701 1.00 94.69 102 MET A O 1
ATOM 730 N N . TYR A 1 103 ? -0.974 9.328 -2.535 1.00 94.94 103 TYR A N 1
ATOM 731 C CA . TYR A 1 103 ? 0.074 8.514 -3.145 1.00 94.94 103 TYR A CA 1
ATOM 732 C C . TYR A 1 103 ? -0.537 7.398 -3.990 1.00 94.94 103 TYR A C 1
ATOM 734 O O . TYR A 1 103 ? -1.741 7.145 -3.933 1.00 94.94 103 TYR A O 1
ATOM 742 N N . TYR A 1 104 ? 0.299 6.738 -4.789 1.00 95.44 104 TYR A N 1
ATOM 743 C CA . TYR A 1 104 ? -0.112 5.579 -5.568 1.00 95.44 104 TYR A CA 1
ATOM 744 C C . TYR A 1 104 ? 0.581 4.317 -5.080 1.00 95.44 104 TYR A C 1
ATOM 746 O O . TYR A 1 104 ? 1.748 4.347 -4.706 1.00 95.44 104 TYR A O 1
ATOM 754 N N . ASN A 1 105 ? -0.133 3.200 -5.129 1.00 96.62 105 ASN A N 1
ATOM 755 C CA . ASN A 1 105 ? 0.439 1.879 -4.932 1.00 96.62 105 ASN A CA 1
ATOM 756 C C . ASN A 1 105 ? 0.878 1.322 -6.285 1.00 96.62 105 ASN A C 1
ATOM 758 O O . ASN A 1 105 ? 0.051 0.824 -7.053 1.00 96.62 105 ASN A O 1
ATOM 762 N N . LEU A 1 106 ? 2.170 1.431 -6.587 1.00 95.88 106 LEU A N 1
ATOM 763 C CA . LEU A 1 106 ? 2.717 1.058 -7.886 1.00 95.88 106 LEU A CA 1
ATOM 764 C C . LEU A 1 106 ? 3.921 0.128 -7.770 1.00 95.88 106 LEU A C 1
ATOM 766 O O . LEU A 1 106 ? 4.694 0.168 -6.816 1.00 95.88 106 LEU A O 1
ATOM 770 N N . LEU A 1 107 ? 4.064 -0.671 -8.819 1.00 95.81 107 LEU A N 1
ATOM 771 C CA . LEU A 1 107 ? 5.306 -1.257 -9.282 1.00 95.81 107 LEU A CA 1
ATOM 772 C C . LEU A 1 107 ? 5.701 -0.563 -10.584 1.00 95.81 107 LEU A C 1
ATOM 774 O O . LEU A 1 107 ? 4.851 -0.236 -11.419 1.00 95.81 107 LEU A O 1
ATOM 778 N N . HIS A 1 108 ? 6.998 -0.432 -10.797 1.00 95.56 108 HIS A N 1
ATOM 779 C CA . HIS A 1 108 ? 7.604 0.230 -11.940 1.00 95.56 108 HIS A CA 1
ATOM 780 C C . HIS A 1 108 ? 8.432 -0.763 -12.773 1.00 95.56 108 HIS A C 1
ATOM 782 O O . HIS A 1 108 ? 9.642 -0.579 -12.898 1.00 95.56 108 HIS A O 1
ATOM 788 N N . PRO A 1 109 ? 7.845 -1.843 -13.332 1.00 92.94 109 PRO A N 1
ATOM 789 C CA . PRO A 1 109 ? 8.596 -2.735 -14.202 1.00 92.94 109 PRO A CA 1
ATOM 790 C C . PRO A 1 109 ? 8.822 -2.091 -15.581 1.00 92.94 109 PRO A C 1
ATOM 792 O O . PRO A 1 109 ? 8.030 -1.262 -16.035 1.00 92.94 109 PRO A O 1
ATOM 795 N N . GLU A 1 110 ? 9.862 -2.517 -16.299 1.00 90.25 110 GLU A N 1
ATOM 796 C CA . GLU A 1 110 ? 10.237 -1.973 -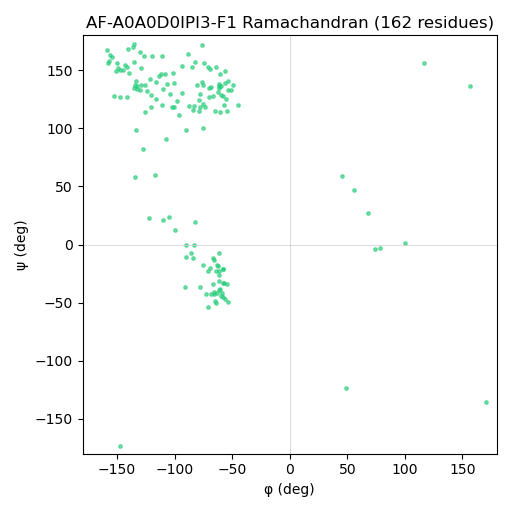17.618 1.00 90.25 110 GLU A CA 1
ATOM 797 C C . GLU A 1 110 ? 9.121 -2.081 -18.681 1.00 90.25 110 GLU A C 1
ATOM 799 O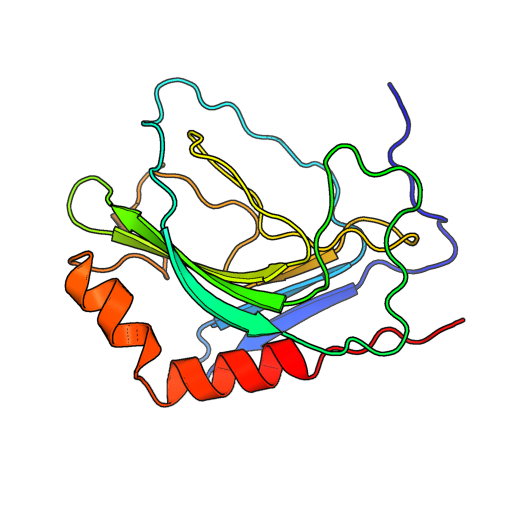 O . GLU A 1 110 ? 9.121 -1.346 -19.667 1.00 90.25 110 GLU A O 1
ATOM 804 N N . GLN A 1 111 ? 8.145 -2.981 -18.497 1.00 86.62 111 GLN A N 1
ATOM 805 C CA . GLN A 1 111 ? 7.030 -3.171 -19.434 1.00 86.62 111 GLN A CA 1
ATOM 806 C C . GLN A 1 111 ? 5.872 -2.172 -19.230 1.00 86.62 111 GLN A C 1
ATOM 808 O O . GLN A 1 111 ? 4.880 -2.223 -19.975 1.00 86.62 111 GLN A O 1
ATOM 813 N N . GLY A 1 112 ? 5.998 -1.277 -18.244 1.00 89.00 112 GLY A N 1
ATOM 814 C CA . GLY A 1 112 ? 5.035 -0.243 -17.871 1.00 89.00 112 GLY A CA 1
ATOM 815 C C . GLY A 1 112 ? 4.479 -0.440 -16.460 1.00 89.00 112 GLY A C 1
ATOM 816 O O . GLY A 1 112 ? 4.434 -1.559 -15.956 1.00 89.00 112 GLY A O 1
ATOM 817 N N . LEU A 1 113 ? 4.009 0.651 -15.846 1.00 93.56 113 LEU A N 1
ATOM 818 C CA . LEU A 1 113 ? 3.514 0.666 -14.465 1.00 93.56 113 LEU A CA 1
ATOM 819 C C . LEU A 1 113 ? 2.519 -0.462 -14.192 1.00 93.56 113 LEU A C 1
ATOM 821 O O . LEU A 1 113 ? 1.617 -0.715 -14.990 1.00 93.56 113 LEU A O 1
ATOM 825 N N . ALA A 1 114 ? 2.646 -1.113 -13.048 1.00 95.25 114 ALA A N 1
ATOM 826 C CA . ALA A 1 114 ? 1.704 -2.115 -12.583 1.00 95.25 114 ALA A CA 1
ATOM 827 C C . ALA A 1 114 ? 1.221 -1.767 -11.176 1.00 95.25 114 ALA A C 1
ATOM 829 O O . ALA A 1 114 ? 1.841 -0.990 -10.460 1.00 95.25 114 ALA A O 1
ATOM 830 N N . MET A 1 115 ? 0.110 -2.359 -10.774 1.00 96.62 115 MET A N 1
ATOM 831 C CA . MET A 1 115 ? -0.397 -2.300 -9.411 1.00 96.62 115 MET A CA 1
ATOM 832 C C . MET A 1 115 ? -0.758 -3.717 -8.998 1.00 96.62 115 MET A C 1
ATOM 834 O O . MET A 1 115 ? -1.414 -4.417 -9.766 1.00 96.62 115 MET A O 1
ATOM 838 N N . PHE A 1 116 ? -0.396 -4.110 -7.779 1.00 97.94 116 PHE A N 1
ATOM 839 C CA . PHE A 1 116 ? -1.094 -5.169 -7.060 1.00 97.94 116 PHE A CA 1
ATOM 840 C C . PHE A 1 116 ? -1.348 -4.692 -5.635 1.00 97.94 116 PHE A C 1
ATOM 842 O O . PHE A 1 116 ? -0.439 -4.66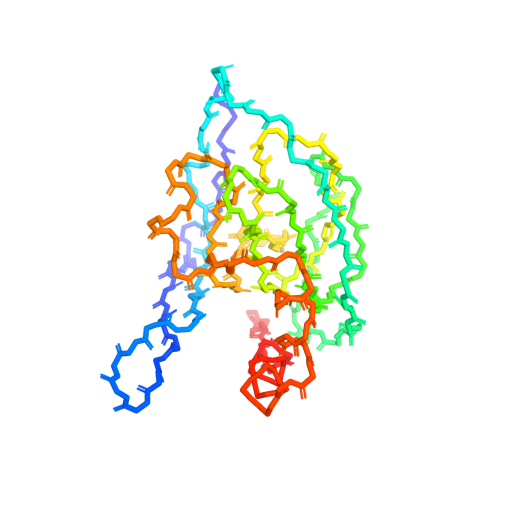7 -4.806 1.00 97.94 116 PHE A O 1
ATOM 849 N N . ALA A 1 117 ? -2.558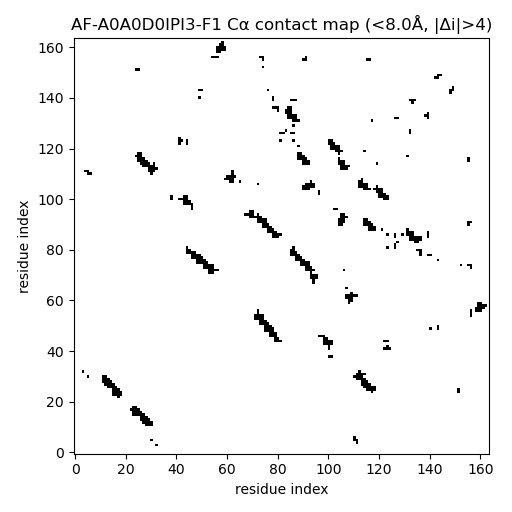 -4.211 -5.380 1.00 98.25 117 ALA A N 1
ATOM 850 C CA . ALA A 1 117 ? -2.854 -3.479 -4.161 1.00 98.25 117 ALA A CA 1
ATOM 851 C C . ALA A 1 117 ? -4.342 -3.491 -3.836 1.00 98.25 117 ALA A C 1
ATOM 853 O O . ALA A 1 117 ? -5.18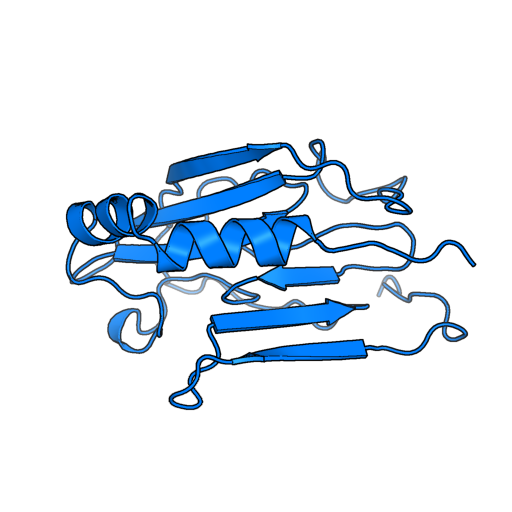4 -3.812 -4.668 1.00 98.25 117 ALA A O 1
ATOM 854 N N . THR A 1 118 ? -4.637 -3.081 -2.616 1.00 96.88 118 THR A N 1
ATOM 855 C CA . THR A 1 118 ? -5.976 -2.753 -2.111 1.00 96.88 118 THR A CA 1
ATOM 856 C C . THR A 1 118 ? -6.650 -1.649 -2.925 1.00 96.88 118 THR A C 1
ATOM 858 O O . THR A 1 118 ? -7.788 -1.799 -3.354 1.00 96.88 118 THR A O 1
ATOM 861 N N . GLN A 1 119 ? -5.909 -0.586 -3.238 1.00 94.31 119 GLN A N 1
ATOM 862 C CA . GLN A 1 119 ? -6.358 0.523 -4.078 1.00 94.31 119 GLN A CA 1
ATOM 863 C C . GLN A 1 119 ? -5.186 1.147 -4.845 1.00 94.31 119 GLN A C 1
ATOM 865 O O . GLN A 1 119 ? -4.047 1.119 -4.374 1.00 94.31 119 GLN A O 1
ATOM 870 N N . LEU A 1 120 ? -5.462 1.730 -6.017 1.00 94.75 120 LEU A N 1
ATOM 871 C CA . LEU A 1 120 ? -4.438 2.378 -6.847 1.00 94.75 120 LEU A CA 1
ATOM 872 C C . LEU A 1 120 ? -3.947 3.680 -6.231 1.00 94.75 120 LEU A C 1
ATOM 874 O O . LEU A 1 120 ? -2.747 3.867 -6.075 1.00 94.75 120 LEU A O 1
ATOM 878 N N . GLN A 1 121 ? -4.877 4.575 -5.922 1.00 94.88 121 GLN A N 1
ATOM 879 C CA . GLN A 1 121 ? -4.630 5.887 -5.344 1.00 94.88 121 GLN A CA 1
ATOM 880 C C . GLN A 1 121 ? -5.141 5.873 -3.910 1.00 94.88 121 GLN A C 1
ATOM 882 O O . GLN A 1 121 ? -6.241 5.382 -3.664 1.00 94.88 121 GLN A O 1
ATOM 887 N N . VAL A 1 122 ? -4.342 6.379 -2.979 1.00 95.25 122 VAL A N 1
ATOM 888 C CA . VAL A 1 122 ? -4.717 6.563 -1.575 1.00 95.25 122 VAL A CA 1
ATOM 889 C C . VAL A 1 122 ? -4.690 8.050 -1.281 1.00 95.25 122 VAL A C 1
ATOM 891 O O . VAL A 1 122 ? -3.667 8.694 -1.509 1.00 95.25 122 VAL A O 1
ATOM 894 N N . ASP A 1 123 ? -5.799 8.579 -0.779 1.00 94.56 123 ASP A N 1
ATOM 895 C CA . ASP A 1 123 ? -5.972 9.976 -0.393 1.00 94.56 123 ASP A CA 1
ATOM 896 C C . ASP A 1 123 ? -6.933 10.086 0.810 1.00 94.56 123 ASP A C 1
ATOM 898 O O . ASP A 1 123 ? -7.290 9.086 1.431 1.00 94.56 123 ASP A O 1
ATOM 902 N N . SER A 1 124 ? -7.293 11.313 1.190 1.00 93.06 124 SER A N 1
ATOM 903 C CA . SER A 1 124 ? -8.268 11.593 2.257 1.00 93.06 124 SER A CA 1
ATOM 904 C C . SER A 1 124 ? -9.583 12.172 1.730 1.00 93.06 124 SER A C 1
ATOM 906 O O . SER A 1 124 ? -10.308 12.828 2.479 1.00 93.06 124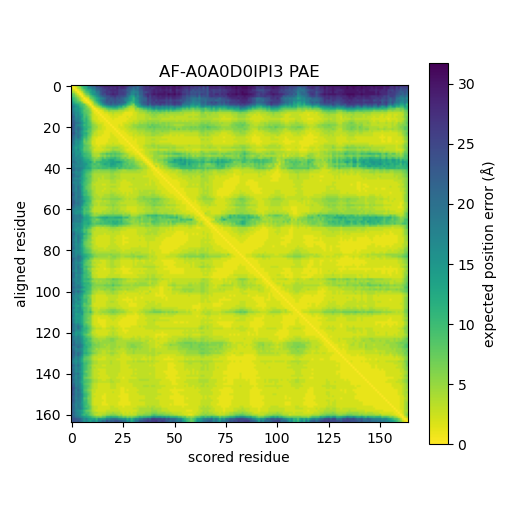 SER A O 1
ATOM 908 N N . TYR A 1 125 ? -9.898 11.977 0.450 1.00 92.25 125 TYR A N 1
ATOM 909 C CA . TYR A 1 125 ? -11.191 12.364 -0.090 1.00 92.25 125 TYR A CA 1
ATOM 910 C C . TYR A 1 125 ? -12.260 11.387 0.415 1.00 92.25 125 TYR A C 1
ATOM 912 O O . TYR A 1 125 ? -12.177 10.192 0.157 1.00 92.25 125 TYR A O 1
ATOM 920 N N . GLU A 1 126 ? -13.241 11.898 1.165 1.00 91.50 126 GLU A N 1
ATOM 921 C CA . GLU A 1 126 ? -14.346 11.112 1.746 1.00 91.50 126 GLU A CA 1
ATOM 922 C C . GLU A 1 126 ? -13.863 9.799 2.406 1.00 91.50 126 GLU A C 1
ATOM 924 O O . GLU A 1 126 ? -14.294 8.706 2.038 1.00 91.50 126 GLU A O 1
ATOM 929 N N . PRO A 1 127 ? -12.962 9.872 3.409 1.00 89.94 127 PRO A N 1
ATOM 930 C CA . PRO A 1 127 ? -12.206 8.709 3.867 1.00 89.94 127 PRO A CA 1
ATOM 931 C C . PRO A 1 127 ? -13.104 7.599 4.414 1.00 89.94 127 PRO A C 1
ATOM 933 O O . PRO A 1 127 ? -12.780 6.433 4.246 1.00 89.94 127 PRO A O 1
ATOM 936 N N . SER A 1 128 ? -14.251 7.942 5.010 1.00 91.00 128 SER A N 1
ATOM 937 C CA . SER A 1 128 ? -15.231 6.980 5.526 1.00 91.00 128 SER A CA 1
ATOM 938 C C . SER A 1 128 ? -15.907 6.118 4.455 1.00 91.00 128 SER A C 1
ATOM 940 O O . SER A 1 128 ? -16.592 5.163 4.810 1.00 91.00 128 SER A O 1
ATOM 942 N N . GLU A 1 129 ? -15.773 6.467 3.173 1.00 90.62 129 GLU A N 1
ATOM 943 C CA . GLU A 1 129 ? -16.280 5.666 2.052 1.00 90.62 129 GLU A CA 1
ATOM 944 C C . GLU A 1 129 ? -15.252 4.647 1.536 1.00 90.62 129 GLU A C 1
ATOM 946 O O . GLU A 1 129 ? -15.606 3.764 0.756 1.00 90.62 129 GLU A O 1
ATOM 951 N N . SER A 1 130 ? -13.991 4.727 1.979 1.00 90.25 130 SER A N 1
ATOM 952 C CA . SER A 1 130 ? -12.976 3.727 1.645 1.00 90.25 130 SER A CA 1
ATOM 953 C C . SER A 1 130 ? -13.256 2.401 2.355 1.00 90.25 130 SER A C 1
ATOM 955 O O . SER A 1 130 ? -13.461 2.364 3.568 1.00 90.25 130 SER A O 1
ATOM 957 N N . GLU A 1 13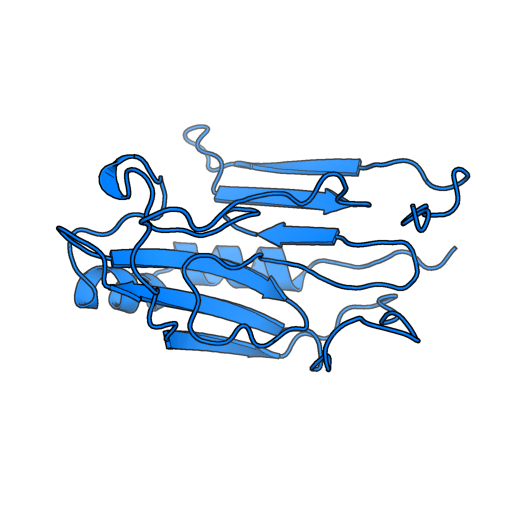1 ? -13.158 1.288 1.624 1.00 90.44 131 GLU A N 1
ATOM 958 C CA . GLU A 1 131 ? -13.181 -0.067 2.204 1.00 90.44 131 GLU A CA 1
ATOM 959 C C . GLU A 1 131 ? -11.996 -0.318 3.154 1.00 90.44 131 GLU A C 1
ATOM 961 O O . GLU A 1 131 ? -12.048 -1.210 3.996 1.00 90.44 131 GLU A O 1
ATOM 966 N N . TRP A 1 132 ? -10.945 0.501 3.047 1.00 94.62 132 TRP A N 1
ATOM 967 C CA . TRP A 1 132 ? -9.749 0.464 3.889 1.00 94.62 132 TRP A CA 1
ATOM 968 C C . TRP A 1 132 ? -9.718 1.594 4.925 1.00 94.62 132 TRP A C 1
ATOM 970 O O . TRP A 1 132 ? -8.652 1.988 5.410 1.00 94.62 132 TRP A O 1
ATOM 980 N N . PHE A 1 133 ? -10.893 2.124 5.269 1.00 97.06 133 PHE A N 1
ATOM 981 C CA . PHE A 1 133 ? -11.077 3.002 6.415 1.00 97.06 133 PHE A CA 1
ATOM 982 C C . PHE A 1 133 ? -11.186 2.206 7.715 1.00 97.06 133 PHE A C 1
ATOM 984 O O . PHE A 1 133 ? -11.918 1.223 7.815 1.00 97.06 133 PHE A O 1
ATOM 991 N N . PHE A 1 134 ? -10.513 2.696 8.749 1.00 97.94 134 PHE A N 1
ATOM 992 C CA . PHE A 1 134 ? -10.558 2.150 10.096 1.00 97.94 134 PHE A CA 1
ATOM 993 C C . PHE A 1 134 ? -11.036 3.224 11.079 1.00 97.94 134 PHE A C 1
ATOM 995 O O . PHE A 1 134 ? -10.610 4.378 10.974 1.00 97.94 134 PHE A O 1
ATOM 1002 N N . PRO A 1 135 ? -11.844 2.863 12.093 1.00 97.69 135 PRO A N 1
ATOM 1003 C CA . PRO A 1 135 ? -12.299 3.796 13.129 1.00 97.69 135 PRO A CA 1
ATOM 1004 C C . PRO A 1 135 ? -11.173 4.481 13.916 1.00 97.69 135 PRO A C 1
ATOM 1006 O O . PRO A 1 135 ? -11.385 5.529 14.525 1.00 97.69 135 PRO A O 1
ATOM 1009 N N . SER A 1 136 ? -9.970 3.901 13.935 1.00 98.12 136 SER A N 1
ATOM 1010 C CA . SER A 1 136 ? -8.794 4.495 14.567 1.00 98.12 136 SER A CA 1
ATOM 1011 C C . SER A 1 136 ? -7.486 4.005 13.940 1.00 98.12 136 SER A C 1
ATOM 1013 O O . SER A 1 136 ? -7.434 2.955 13.300 1.00 98.12 136 SER A O 1
ATOM 1015 N N . VAL A 1 137 ? -6.403 4.754 14.172 1.00 98.44 137 VAL A N 1
ATOM 1016 C CA . VAL A 1 137 ? -5.040 4.341 13.790 1.00 98.44 137 VAL A CA 1
ATOM 1017 C C . VAL A 1 137 ? -4.638 3.041 14.490 1.00 98.44 137 VAL A C 1
ATOM 1019 O O . VAL A 1 137 ? -4.002 2.193 13.872 1.00 98.44 137 VAL A O 1
ATOM 1022 N N . ASP A 1 138 ? -5.025 2.859 15.755 1.00 98.56 138 ASP A N 1
ATOM 1023 C CA . ASP A 1 138 ? -4.709 1.643 16.510 1.00 98.56 138 ASP A CA 1
ATOM 1024 C C . ASP A 1 138 ? -5.411 0.417 15.911 1.00 98.56 138 ASP A C 1
ATOM 1026 O O . ASP A 1 138 ? -4.790 -0.634 15.769 1.00 98.56 138 ASP A O 1
ATOM 1030 N N . GLU A 1 139 ? -6.671 0.554 15.486 1.00 98.38 139 GLU A N 1
ATOM 1031 C CA . GLU A 1 139 ? -7.393 -0.512 14.780 1.00 98.38 139 GLU A CA 1
ATOM 1032 C C . GLU A 1 139 ? -6.776 -0.816 13.411 1.00 98.38 139 GLU A C 1
ATOM 1034 O O . GLU A 1 139 ? -6.581 -1.986 13.078 1.00 98.38 139 GLU A O 1
ATOM 1039 N N . ALA A 1 140 ? -6.388 0.215 12.651 1.00 98.38 140 ALA A N 1
ATOM 1040 C CA . ALA A 1 140 ? -5.675 0.032 11.387 1.00 98.38 140 ALA A CA 1
ATOM 1041 C C . ALA A 1 140 ? -4.358 -0.729 11.585 1.00 98.38 140 ALA A C 1
ATOM 1043 O O . ALA A 1 140 ? -4.031 -1.618 10.802 1.00 98.38 140 ALA A O 1
ATOM 1044 N N . LYS A 1 141 ? -3.603 -0.426 12.645 1.00 98.62 141 LYS A N 1
ATOM 1045 C CA . LYS A 1 141 ? -2.360 -1.140 12.970 1.00 98.62 141 LYS A CA 1
ATOM 1046 C C . LYS A 1 141 ? -2.622 -2.572 13.418 1.00 98.62 141 LYS A C 1
ATOM 1048 O O . LYS A 1 141 ? -1.936 -3.480 12.957 1.00 98.62 141 LYS A O 1
ATOM 1053 N N . ALA A 1 142 ? -3.640 -2.788 14.248 1.00 98.44 142 ALA A N 1
ATOM 1054 C CA . ALA A 1 142 ? -4.025 -4.118 14.712 1.00 98.44 142 ALA A CA 1
ATOM 1055 C C . ALA A 1 142 ? -4.451 -5.047 13.560 1.00 98.44 142 ALA A C 1
ATOM 1057 O O . ALA A 1 142 ? -4.286 -6.262 13.664 1.00 98.44 142 ALA A O 1
ATOM 1058 N N . TYR A 1 143 ? -4.941 -4.503 12.438 1.00 98.19 143 TYR A N 1
ATOM 1059 C CA . TYR A 1 143 ? -5.257 -5.299 11.248 1.00 98.19 143 TYR A CA 1
ATOM 1060 C C . TYR A 1 143 ? -4.054 -6.104 10.727 1.00 98.19 143 TYR A C 1
ATOM 1062 O O . TYR A 1 143 ? -4.235 -7.241 10.284 1.00 98.19 143 TYR A O 1
ATOM 1070 N N . ALA A 1 144 ? -2.826 -5.583 10.857 1.00 98.12 144 ALA A N 1
ATOM 1071 C CA . ALA A 1 144 ? -1.600 -6.279 10.449 1.00 98.12 144 ALA A CA 1
ATOM 1072 C C . ALA A 1 144 ? -1.348 -7.584 11.235 1.00 98.12 144 ALA A C 1
ATOM 1074 O O . ALA A 1 144 ? -0.607 -8.460 10.792 1.00 98.12 144 ALA A O 1
ATOM 1075 N N . GLU A 1 145 ? -1.999 -7.759 12.386 1.00 98.00 145 GLU A N 1
ATOM 1076 C CA . GLU A 1 145 ? -1.890 -8.961 13.216 1.00 98.00 145 GLU A CA 1
ATOM 1077 C C . GLU A 1 145 ? -2.936 -10.034 12.855 1.00 98.00 145 GLU A C 1
ATOM 1079 O O . GLU A 1 145 ? -2.970 -11.115 13.451 1.00 98.00 145 GLU A O 1
ATOM 1084 N N . THR A 1 146 ? -3.809 -9.767 11.878 1.00 98.06 146 THR A N 1
ATOM 1085 C CA . THR A 1 146 ? -4.904 -10.672 11.513 1.00 98.06 146 THR A CA 1
ATOM 1086 C C . THR A 1 146 ? -4.465 -11.802 10.575 1.00 98.06 146 THR A C 1
ATOM 1088 O O . THR A 1 146 ? -3.485 -11.725 9.824 1.00 98.06 146 THR A O 1
ATOM 1091 N N . ALA A 1 147 ? -5.241 -12.890 10.585 1.00 97.56 147 ALA A N 1
ATOM 1092 C CA . ALA A 1 147 ? -5.055 -13.994 9.646 1.00 97.56 147 ALA A CA 1
ATOM 1093 C C . ALA A 1 147 ? -5.359 -13.582 8.195 1.00 97.56 147 ALA A C 1
ATOM 1095 O O . ALA A 1 147 ? -4.695 -14.068 7.279 1.00 97.56 147 ALA A O 1
ATOM 1096 N N . GLU A 1 148 ? -6.326 -12.681 7.998 1.00 95.44 148 GLU A N 1
ATOM 1097 C CA . GLU A 1 148 ? -6.667 -12.133 6.684 1.00 95.44 148 GLU A CA 1
ATOM 1098 C C . GLU A 1 148 ? -5.495 -11.337 6.111 1.00 95.44 148 GLU A C 1
ATOM 1100 O O . GLU A 1 148 ? -5.030 -11.650 5.016 1.00 95.44 148 GLU A O 1
ATOM 1105 N N . TYR A 1 149 ? -4.925 -10.415 6.892 1.00 97.69 149 TYR A N 1
ATOM 1106 C CA . TYR A 1 149 ? -3.722 -9.683 6.501 1.00 97.69 149 TYR A CA 1
ATOM 1107 C C . TYR A 1 149 ? -2.586 -10.629 6.097 1.00 97.69 149 TYR A C 1
ATOM 1109 O O . TYR A 1 149 ? -2.029 -10.525 5.004 1.00 97.69 149 TYR A O 1
ATOM 1117 N N . SER A 1 150 ? -2.302 -11.636 6.931 1.00 98.25 150 SER A N 1
ATOM 1118 C CA . SER A 1 150 ? -1.279 -12.648 6.638 1.00 98.25 150 SER A CA 1
ATOM 1119 C C . SER A 1 150 ? -1.544 -13.406 5.329 1.00 98.25 150 SER A C 1
ATOM 1121 O O . SER A 1 150 ? -0.606 -13.812 4.637 1.00 98.25 150 SER A O 1
ATOM 1123 N N . GLN A 1 151 ? -2.811 -13.632 4.976 1.00 97.88 151 GLN A N 1
ATOM 1124 C CA . GLN A 1 151 ? -3.195 -14.253 3.712 1.00 97.88 151 GLN A CA 1
ATOM 1125 C C . GLN A 1 151 ? -2.999 -13.299 2.530 1.00 97.88 151 GLN A C 1
ATOM 1127 O O . GLN A 1 151 ? -2.466 -13.725 1.505 1.00 97.88 151 GLN A O 1
ATOM 1132 N N . LEU A 1 152 ? -3.368 -12.025 2.668 1.00 98.00 152 LEU A N 1
ATOM 1133 C CA . LEU A 1 152 ? -3.168 -11.012 1.631 1.00 98.00 152 LEU A CA 1
ATOM 1134 C C . LEU A 1 152 ? -1.686 -10.788 1.331 1.00 98.00 152 LEU A C 1
ATOM 1136 O O . LEU A 1 152 ? -1.309 -10.762 0.160 1.00 98.00 152 LEU A O 1
ATOM 1140 N N . VAL A 1 153 ? -0.831 -10.741 2.358 1.00 98.50 153 VAL A N 1
ATOM 1141 C CA . VAL A 1 153 ? 0.630 -10.683 2.181 1.00 98.50 153 VAL A CA 1
ATOM 1142 C C . VAL A 1 153 ? 1.116 -11.866 1.343 1.00 98.50 153 VAL A C 1
ATOM 1144 O O . VAL A 1 153 ? 1.828 -11.668 0.364 1.00 98.50 153 VAL A O 1
ATOM 1147 N N . ARG A 1 154 ? 0.675 -13.096 1.645 1.00 97.81 154 ARG A N 1
ATOM 1148 C CA . ARG A 1 154 ? 1.049 -14.288 0.855 1.00 97.81 154 ARG A CA 1
ATOM 1149 C C . ARG A 1 154 ? 0.583 -14.208 -0.596 1.00 97.81 154 ARG A C 1
ATOM 1151 O O . ARG A 1 154 ? 1.311 -14.647 -1.482 1.00 97.81 154 ARG A O 1
ATOM 1158 N N . ILE A 1 155 ? -0.619 -13.684 -0.836 1.00 97.81 155 ILE A N 1
ATOM 1159 C CA . ILE A 1 155 ? -1.166 -13.509 -2.186 1.00 97.81 155 ILE A CA 1
ATOM 1160 C C . ILE A 1 155 ? -0.325 -12.494 -2.963 1.00 97.81 155 ILE A C 1
ATOM 1162 O O . ILE A 1 155 ? 0.116 -12.798 -4.070 1.00 97.81 155 ILE A O 1
ATOM 1166 N N . LEU A 1 156 ? -0.032 -11.334 -2.375 1.00 98.12 156 LEU A N 1
ATOM 1167 C CA . LEU A 1 156 ? 0.813 -10.313 -2.996 1.00 98.12 156 LEU A CA 1
ATOM 1168 C C . LEU A 1 156 ? 2.217 -10.845 -3.290 1.00 98.12 156 LEU A C 1
ATOM 1170 O O . LEU A 1 156 ? 2.715 -10.690 -4.403 1.00 98.12 156 LEU A O 1
ATOM 1174 N N . SER A 1 157 ? 2.820 -11.559 -2.339 1.00 97.06 157 SER A N 1
ATOM 1175 C CA . SER A 1 157 ? 4.136 -12.180 -2.513 1.00 97.06 157 SER A CA 1
ATOM 1176 C C . SER A 1 157 ? 4.167 -13.317 -3.540 1.00 97.06 157 SER A C 1
ATOM 1178 O O . SER A 1 157 ? 5.248 -13.777 -3.894 1.00 97.06 157 SER A O 1
ATOM 1180 N N . SER A 1 158 ? 3.013 -13.800 -4.009 1.00 95.19 158 SER A N 1
ATOM 1181 C CA . SER A 1 158 ? 2.943 -14.869 -5.013 1.00 95.19 158 SER A CA 1
ATOM 1182 C C . SER A 1 158 ? 3.031 -14.368 -6.455 1.00 95.19 158 SER A C 1
ATOM 1184 O O . SER A 1 158 ? 3.116 -15.188 -7.371 1.00 95.19 158 SER A O 1
ATOM 1186 N N . LEU A 1 159 ? 3.004 -13.046 -6.670 1.00 93.94 159 LEU A N 1
ATOM 1187 C CA . LEU A 1 159 ? 3.081 -12.472 -8.007 1.00 93.94 159 LEU A CA 1
ATOM 1188 C C . LEU A 1 159 ? 4.407 -12.843 -8.677 1.00 93.94 159 LEU A C 1
ATOM 1190 O O . LEU A 1 159 ? 5.484 -12.720 -8.100 1.00 93.94 159 LEU A O 1
ATOM 1194 N N . GLN A 1 160 ? 4.313 -13.253 -9.936 1.00 91.62 160 GLN A N 1
ATOM 1195 C CA . GLN A 1 160 ? 5.460 -13.498 -10.795 1.00 91.62 160 GLN A CA 1
ATOM 1196 C C . GLN A 1 160 ? 5.200 -12.849 -12.144 1.00 91.62 160 GLN A C 1
ATOM 1198 O O . GLN A 1 160 ? 4.083 -12.901 -12.666 1.00 91.62 160 GLN A O 1
ATOM 1203 N N . PHE A 1 161 ? 6.242 -12.267 -12.718 1.00 84.44 161 PHE A N 1
ATOM 1204 C CA . PHE A 1 161 ? 6.223 -11.806 -14.093 1.00 84.44 161 PHE A CA 1
ATOM 1205 C C . PHE A 1 161 ? 6.780 -12.930 -14.963 1.00 84.44 161 PHE A C 1
ATOM 1207 O O . PHE A 1 161 ? 7.832 -13.503 -14.684 1.00 84.44 161 PHE A O 1
ATOM 1214 N N . SER A 1 162 ? 6.067 -13.280 -16.028 1.00 76.19 162 SER A N 1
ATOM 1215 C CA . SER A 1 162 ? 6.634 -14.145 -17.055 1.00 76.19 162 SER A CA 1
ATOM 1216 C C . SER A 1 162 ? 7.601 -13.319 -17.893 1.00 76.19 162 SER A C 1
ATOM 1218 O O . SER A 1 162 ? 7.188 -12.331 -18.502 1.00 76.19 162 SER A O 1
ATOM 1220 N N . THR A 1 163 ? 8.867 -13.725 -17.948 1.00 57.25 163 THR A N 1
ATOM 1221 C CA . THR A 1 163 ? 9.780 -13.224 -18.977 1.00 57.25 163 THR A CA 1
ATOM 1222 C C . THR A 1 163 ? 9.221 -13.621 -20.352 1.00 57.25 163 THR A C 1
ATOM 1224 O O . THR A 1 163 ? 8.733 -14.751 -20.473 1.00 57.25 163 THR A O 1
ATOM 1227 N N . PRO A 1 164 ? 9.221 -12.725 -21.353 1.00 53.53 164 PRO A N 1
ATOM 1228 C CA . PRO A 1 164 ? 8.869 -13.089 -22.725 1.00 53.53 164 PRO A CA 1
ATOM 1229 C C . PRO A 1 164 ? 9.740 -14.221 -23.291 1.00 53.53 164 PRO A C 1
ATOM 1231 O O . PRO A 1 164 ? 10.917 -14.348 -22.875 1.00 53.53 164 PRO A O 1
#

Nearest PDB structures (foldseek):
  2in5-assembly1_B  TM=2.406E-01  e=1.104E+00  Escherichia coli K-12
  2in5-assembly1_A  TM=2.229E-01  e=2.974E+00  Escherichia coli K-12

Secondary structure (DSSP, 8-state):
-------TTSPP-EEEEE-TTS-EEEEEESS--------TTPPPB--EEEEEEE---TT--B-SS-SS-----EEEEEEEEETTEEEEEEEEES----SBSEEE--B-BTT--BEEES-SEEE-SSGGGSTTEESSHHHHHHHTTSHHHHHHHHHHTT--PPP-

Organism: NCBI:txid55969

Radius of gyration: 15.73 Å; Cα contacts (8 Å, |Δi|>4): 323; chains: 1; bounding box: 35×37×45 Å

Mean predicted aligned error: 5.37 Å